Protein AF-A0A7C7E115-F1 (afdb_monomer_lite)

Radius of gyration: 15.62 Å; chains: 1; bounding box: 40×26×39 Å

Secondary structure (DSSP, 8-state):
--S-EEEEEEEEEEEESS-EEEEEEEEEEEEEEEEESSSSS--EEEEEEEEE-BSPEEEEEPTT-EEEEEE-S--EEE-TT-EEEEEEEEEEEEES-------EEEEEEEEE-

Structure (mmCIF, N/CA/C/O backbone):
data_AF-A0A7C7E115-F1
#
_entry.id   AF-A0A7C7E115-F1
#
loop_
_atom_site.group_PDB
_atom_site.id
_atom_site.type_symbol
_atom_site.label_atom_id
_atom_site.label_alt_id
_atom_site.label_comp_id
_atom_site.label_asym_id
_atom_site.label_entity_id
_atom_site.label_seq_id
_atom_site.pdbx_PDB_ins_code
_atom_site.Cartn_x
_atom_site.Cartn_y
_atom_site.Cartn_z
_atom_site.occupancy
_atom_site.B_iso_or_equiv
_atom_site.auth_seq_id
_atom_site.auth_comp_id
_atom_site.auth_asym_id
_atom_site.auth_atom_id
_atom_site.pdbx_PDB_model_num
ATOM 1 N N . MET A 1 1 ? 13.507 3.714 -11.446 1.00 92.25 1 MET A N 1
ATOM 2 C CA . MET A 1 1 ? 14.332 2.498 -11.364 1.00 92.25 1 MET A CA 1
ATOM 3 C C . MET A 1 1 ? 15.638 2.780 -12.081 1.00 92.25 1 MET A C 1
ATOM 5 O O . MET A 1 1 ? 15.582 3.142 -13.249 1.00 92.25 1 MET A O 1
ATOM 9 N N . PRO A 1 2 ? 16.790 2.720 -11.403 1.00 93.50 2 PRO A N 1
ATOM 10 C CA . PRO A 1 2 ? 18.080 3.050 -12.016 1.00 93.50 2 PRO A CA 1
ATOM 11 C C . PRO A 1 2 ? 18.621 1.947 -12.941 1.00 93.50 2 PRO A C 1
ATOM 13 O O . PRO A 1 2 ? 19.512 2.207 -13.740 1.00 93.50 2 PRO A O 1
ATOM 16 N N . ARG A 1 3 ? 18.088 0.728 -12.831 1.00 96.50 3 ARG A N 1
ATOM 17 C CA . ARG A 1 3 ? 18.457 -0.457 -13.609 1.00 96.50 3 ARG A CA 1
ATOM 18 C C . ARG A 1 3 ? 17.237 -1.353 -13.800 1.00 96.50 3 ARG A C 1
ATOM 20 O O . ARG A 1 3 ? 16.233 -1.156 -13.111 1.00 96.50 3 ARG A O 1
ATOM 27 N N . ASP A 1 4 ? 17.372 -2.342 -14.671 1.00 97.94 4 ASP A N 1
ATOM 28 C CA . ASP A 1 4 ? 16.450 -3.472 -14.721 1.00 97.94 4 ASP A CA 1
ATOM 29 C C . ASP A 1 4 ? 16.517 -4.262 -13.405 1.00 97.94 4 ASP A C 1
ATOM 31 O O . ASP A 1 4 ? 17.564 -4.319 -12.748 1.00 97.94 4 ASP A O 1
ATOM 35 N N . GLY A 1 5 ? 15.400 -4.863 -13.015 1.00 98.00 5 GLY A N 1
ATOM 36 C CA . GLY A 1 5 ? 15.311 -5.715 -11.837 1.00 98.00 5 GLY A CA 1
ATOM 37 C C . GLY A 1 5 ? 13.986 -6.458 -11.759 1.00 98.00 5 GLY A C 1
ATOM 38 O O . GLY A 1 5 ? 13.103 -6.282 -12.600 1.00 98.00 5 GLY A O 1
ATOM 39 N N . VAL A 1 6 ? 13.845 -7.290 -10.734 1.00 98.44 6 VAL A N 1
ATOM 40 C CA . VAL A 1 6 ? 12.620 -8.047 -10.461 1.00 98.44 6 VAL A CA 1
ATOM 41 C C . VAL A 1 6 ? 12.133 -7.726 -9.057 1.00 98.44 6 VAL A C 1
ATOM 43 O O . VAL A 1 6 ? 12.862 -7.917 -8.083 1.00 98.44 6 VAL A O 1
ATOM 46 N N . ILE A 1 7 ? 10.893 -7.244 -8.946 1.00 98.56 7 ILE A N 1
ATOM 47 C CA . ILE A 1 7 ? 10.232 -7.093 -7.649 1.00 98.56 7 ILE A CA 1
ATOM 48 C C . ILE A 1 7 ? 9.876 -8.485 -7.140 1.00 98.56 7 ILE A C 1
ATOM 50 O O . ILE A 1 7 ? 9.181 -9.242 -7.825 1.00 98.56 7 ILE A O 1
ATOM 54 N N . THR A 1 8 ? 10.346 -8.787 -5.936 1.00 98.56 8 THR A N 1
ATOM 55 C CA . THR A 1 8 ? 10.204 -10.100 -5.293 1.00 98.56 8 THR A CA 1
ATOM 56 C C . THR A 1 8 ? 9.331 -10.047 -4.051 1.00 98.56 8 THR A C 1
ATOM 58 O O . THR A 1 8 ? 8.540 -10.961 -3.829 1.00 98.56 8 THR A O 1
ATOM 61 N N . ASP A 1 9 ? 9.393 -8.946 -3.300 1.00 98.31 9 ASP A N 1
ATOM 62 C CA . ASP A 1 9 ? 8.642 -8.783 -2.060 1.00 98.31 9 ASP A CA 1
ATOM 63 C C . ASP A 1 9 ? 8.235 -7.320 -1.849 1.00 98.31 9 ASP A C 1
ATOM 65 O O . ASP A 1 9 ? 8.939 -6.388 -2.257 1.00 98.31 9 ASP A O 1
ATOM 69 N N . ILE A 1 10 ? 7.099 -7.111 -1.189 1.00 98.75 10 ILE A N 1
ATOM 70 C CA . ILE A 1 10 ? 6.622 -5.795 -0.763 1.00 98.75 10 ILE A CA 1
ATOM 71 C C . ILE A 1 10 ? 6.184 -5.898 0.691 1.00 98.75 10 ILE A C 1
ATOM 73 O O . ILE A 1 10 ? 5.364 -6.744 1.030 1.00 98.75 10 ILE A O 1
ATOM 77 N N . ALA A 1 11 ? 6.681 -4.998 1.531 1.00 98.75 11 ALA A N 1
ATOM 78 C CA . ALA A 1 11 ? 6.220 -4.821 2.902 1.00 98.75 11 ALA A CA 1
ATOM 79 C C . ALA A 1 11 ? 5.558 -3.451 3.038 1.00 98.75 11 ALA A C 1
ATOM 81 O O . ALA A 1 11 ? 6.028 -2.470 2.456 1.00 98.75 11 ALA A O 1
ATOM 82 N N . ALA A 1 12 ? 4.484 -3.361 3.815 1.00 98.75 12 ALA A N 1
ATOM 83 C CA . ALA A 1 12 ? 3.797 -2.103 4.067 1.00 98.75 12 ALA A CA 1
ATOM 84 C C . ALA A 1 12 ? 3.341 -1.991 5.520 1.00 98.75 12 ALA A C 1
ATOM 86 O O . ALA A 1 12 ? 2.992 -2.977 6.172 1.00 98.75 12 ALA A O 1
ATOM 87 N N . PHE A 1 13 ? 3.332 -0.759 6.016 1.00 98.75 13 PHE A N 1
ATOM 88 C CA . PHE A 1 13 ? 3.009 -0.431 7.393 1.00 98.75 13 PHE A CA 1
ATOM 89 C C . PHE A 1 13 ? 2.204 0.865 7.448 1.00 98.75 13 PHE A C 1
ATOM 91 O O . PHE A 1 13 ? 2.497 1.825 6.733 1.00 98.75 13 PHE A O 1
ATOM 98 N N . PHE A 1 14 ? 1.205 0.899 8.322 1.00 98.75 14 PHE A N 1
ATOM 99 C CA . PHE A 1 14 ? 0.382 2.067 8.587 1.00 98.75 14 PHE A CA 1
ATOM 100 C C . PHE A 1 14 ? 0.186 2.249 10.093 1.00 98.75 14 PHE A C 1
ATOM 102 O O . PHE A 1 14 ? -0.177 1.304 10.790 1.00 98.75 14 PHE A O 1
ATOM 109 N N . SER A 1 15 ? 0.391 3.470 10.586 1.00 98.56 15 SER A N 1
ATOM 110 C CA . SER A 1 15 ? 0.130 3.858 11.976 1.00 98.56 15 SER A CA 1
ATOM 111 C C . SER A 1 15 ? -0.904 4.974 12.031 1.00 98.56 15 SER A C 1
ATOM 113 O O . SER A 1 15 ? -0.729 6.021 11.407 1.00 98.56 15 SER A O 1
ATOM 115 N N . VAL A 1 16 ? -1.976 4.763 12.789 1.00 98.50 16 VAL A N 1
ATOM 116 C CA . VAL A 1 16 ? -3.065 5.727 12.965 1.00 98.50 16 VAL A CA 1
ATOM 117 C C . VAL A 1 16 ? -2.554 6.971 13.694 1.00 98.50 16 VAL A C 1
ATOM 119 O O . VAL A 1 16 ? -2.045 6.893 14.810 1.00 98.50 16 VAL A O 1
ATOM 122 N N . GLY A 1 17 ? -2.713 8.136 13.070 1.00 98.19 17 GLY A N 1
ATOM 123 C CA . GLY A 1 17 ? -2.260 9.432 13.584 1.00 98.19 17 GLY A CA 1
ATOM 124 C C . GLY A 1 17 ? -3.349 10.232 14.300 1.00 98.19 17 GLY A C 1
ATOM 125 O O . GLY A 1 17 ? -3.035 11.112 15.096 1.00 98.19 17 GLY A O 1
ATOM 126 N N . ALA A 1 18 ? -4.622 9.918 14.054 1.00 98.00 18 ALA A N 1
ATOM 127 C CA . ALA A 1 18 ? -5.764 10.520 14.738 1.00 98.00 18 ALA A CA 1
ATOM 128 C C . ALA A 1 18 ? -6.779 9.438 15.117 1.00 98.00 18 ALA A C 1
ATOM 130 O O . ALA A 1 18 ? -7.068 8.554 14.313 1.00 98.00 18 ALA A O 1
ATOM 131 N N . ALA A 1 19 ? -7.319 9.512 16.335 1.00 97.62 19 ALA A N 1
ATOM 132 C CA . ALA A 1 19 ? -8.325 8.558 16.788 1.00 97.62 19 ALA A CA 1
ATOM 133 C C . ALA A 1 19 ? -9.602 8.655 15.936 1.00 97.62 19 ALA A C 1
ATOM 135 O O . ALA A 1 19 ? -10.013 9.748 15.544 1.00 97.62 19 ALA A O 1
ATOM 136 N N . VAL A 1 20 ? -10.242 7.514 15.675 1.00 97.50 20 VAL A N 1
ATOM 137 C CA . VAL A 1 20 ? -11.445 7.421 14.837 1.00 97.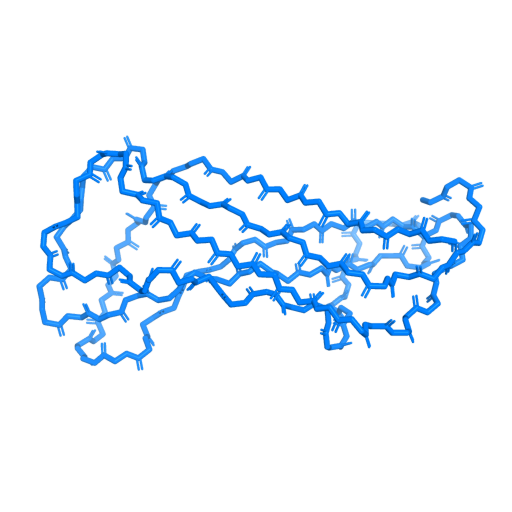50 20 VAL A CA 1
ATOM 138 C C . VAL A 1 20 ? -12.392 6.339 15.359 1.00 97.50 20 VAL A C 1
ATOM 140 O O . VAL A 1 20 ? -11.961 5.295 15.847 1.00 97.50 20 VAL A O 1
ATOM 143 N N . SER A 1 21 ? -13.698 6.593 15.265 1.00 97.50 21 SER A N 1
ATOM 144 C CA . SER A 1 21 ? -14.734 5.603 15.568 1.00 97.50 21 SER A CA 1
ATOM 145 C C . SER A 1 21 ? -15.196 4.923 14.284 1.00 97.50 21 SER A C 1
ATOM 147 O O . SER A 1 21 ? -15.716 5.572 13.381 1.00 97.50 21 SER A O 1
ATOM 149 N N . LEU A 1 22 ? -15.013 3.609 14.231 1.00 97.69 22 LEU A N 1
ATOM 150 C CA . LEU A 1 22 ? -15.430 2.688 13.175 1.00 97.69 22 LEU A CA 1
ATOM 151 C C . LEU A 1 22 ? -16.392 1.634 13.747 1.00 97.69 22 LEU A C 1
ATOM 153 O O . LEU A 1 22 ? -16.372 0.467 13.360 1.00 97.69 22 LEU A O 1
ATOM 157 N N . ILE A 1 23 ? -17.195 1.999 14.749 1.00 97.44 23 ILE A N 1
ATOM 158 C CA . ILE A 1 23 ? -18.141 1.072 15.382 1.00 97.44 23 ILE A CA 1
ATOM 159 C C . ILE A 1 23 ? -19.113 0.538 14.324 1.00 97.44 23 ILE A C 1
ATOM 161 O O . ILE A 1 23 ? -19.731 1.302 13.587 1.00 97.44 23 ILE A O 1
ATOM 165 N N . GLY A 1 24 ? -19.235 -0.788 14.248 1.00 96.81 24 GLY A N 1
ATOM 166 C CA . GLY A 1 24 ? -20.088 -1.455 13.263 1.00 96.81 24 GLY A CA 1
ATOM 167 C C . GLY A 1 24 ? -19.496 -1.537 11.852 1.00 96.81 24 GLY A C 1
ATOM 168 O O . GLY A 1 24 ? -20.190 -2.008 10.957 1.00 96.81 24 GLY A O 1
ATOM 169 N N . SER A 1 25 ? -18.245 -1.110 11.647 1.00 98.19 25 SER A N 1
ATOM 170 C CA . SER A 1 25 ? -17.544 -1.164 10.356 1.00 98.19 25 SER A CA 1
ATOM 171 C C . SER A 1 25 ? -16.142 -1.748 10.524 1.00 98.19 25 SER A C 1
ATOM 173 O O . SER A 1 25 ? -15.485 -1.544 11.546 1.00 98.19 25 SER A O 1
ATOM 175 N N . THR A 1 26 ? -15.648 -2.457 9.518 1.00 98.25 26 THR A N 1
ATOM 176 C CA . THR A 1 26 ? -14.246 -2.870 9.430 1.00 98.25 26 THR A CA 1
ATOM 177 C C . THR A 1 26 ? -13.641 -2.249 8.186 1.00 98.25 26 THR A C 1
ATOM 179 O O . THR A 1 26 ? -14.113 -2.485 7.076 1.00 98.25 26 THR A O 1
ATOM 182 N N . VAL A 1 27 ? -12.600 -1.446 8.386 1.00 98.44 27 VAL A N 1
ATOM 183 C CA . VAL A 1 27 ? -11.840 -0.800 7.320 1.00 98.44 27 VAL A CA 1
ATOM 184 C C . VAL A 1 27 ? -10.509 -1.516 7.166 1.00 98.44 27 VAL A C 1
ATOM 186 O O . VAL A 1 27 ? -9.726 -1.609 8.113 1.00 98.44 27 VAL A O 1
ATOM 189 N N . THR A 1 28 ? -10.228 -1.992 5.961 1.00 98.50 28 THR A N 1
ATOM 190 C CA . THR A 1 28 ? -8.927 -2.560 5.609 1.00 98.50 28 THR A CA 1
ATOM 191 C C . THR A 1 28 ? -8.110 -1.519 4.859 1.00 98.50 28 THR A C 1
ATOM 193 O O . THR A 1 28 ? -8.622 -0.845 3.963 1.00 98.50 28 THR A O 1
ATOM 196 N N . ILE A 1 29 ? -6.835 -1.395 5.230 1.00 98.56 29 ILE A N 1
ATOM 197 C CA . ILE A 1 29 ? -5.858 -0.596 4.492 1.00 98.56 29 ILE A CA 1
ATOM 198 C C . ILE A 1 29 ? -5.121 -1.513 3.513 1.00 98.56 29 ILE A C 1
ATOM 200 O O . ILE A 1 29 ? -4.674 -2.597 3.887 1.00 98.56 29 ILE A O 1
ATOM 204 N N . SER A 1 30 ? -4.958 -1.066 2.273 1.00 98.50 30 SER A N 1
ATOM 205 C CA . SER A 1 30 ? -4.180 -1.765 1.247 1.00 98.50 30 SER A CA 1
ATOM 206 C C . SER A 1 30 ? -3.121 -0.840 0.665 1.00 98.50 30 SER A C 1
ATOM 208 O O . SER A 1 30 ? -3.402 0.330 0.400 1.00 98.50 30 SER A O 1
ATOM 210 N N . ALA A 1 31 ? -1.924 -1.373 0.434 1.00 98.75 31 ALA A N 1
ATOM 211 C CA . ALA A 1 31 ? -0.826 -0.692 -0.240 1.00 98.75 31 ALA A CA 1
ATOM 212 C C . ALA A 1 31 ? -0.589 -1.351 -1.604 1.00 98.75 31 ALA A C 1
ATOM 214 O O . ALA A 1 31 ? -0.167 -2.502 -1.676 1.00 98.75 31 ALA A O 1
ATOM 215 N N . GLN A 1 32 ? -0.892 -0.641 -2.687 1.00 98.75 32 GLN A N 1
ATOM 216 C CA . GLN A 1 32 ? -0.732 -1.121 -4.058 1.00 98.75 32 GLN A CA 1
ATOM 217 C C . GLN A 1 32 ? 0.418 -0.371 -4.721 1.00 98.75 32 GLN A C 1
ATOM 219 O O . GLN A 1 32 ? 0.466 0.861 -4.705 1.00 98.75 32 GLN A O 1
ATOM 224 N N . LEU A 1 33 ? 1.321 -1.113 -5.353 1.00 98.56 33 LEU A N 1
ATOM 225 C CA . LEU A 1 33 ? 2.385 -0.532 -6.154 1.00 98.56 33 LEU A CA 1
ATOM 226 C C . LEU A 1 33 ? 1.864 -0.201 -7.555 1.00 98.56 33 LEU A C 1
ATOM 228 O O . LEU A 1 33 ? 1.232 -1.028 -8.213 1.00 98.56 33 LEU A O 1
ATOM 232 N N . TYR A 1 34 ? 2.140 1.011 -8.010 1.00 98.62 34 TYR A N 1
ATOM 233 C CA . TYR A 1 34 ? 1.843 1.493 -9.351 1.00 98.62 34 TYR A CA 1
ATOM 234 C C . TYR A 1 34 ? 3.142 1.795 -10.093 1.00 98.62 34 TYR A C 1
ATOM 236 O O . TYR A 1 34 ? 4.169 2.082 -9.473 1.00 98.62 34 TYR A O 1
ATOM 244 N N . GLN A 1 35 ? 3.083 1.791 -11.423 1.00 98.06 35 GLN A N 1
ATOM 245 C CA . GLN A 1 35 ? 4.210 2.123 -12.284 1.00 98.06 35 GLN A CA 1
ATOM 246 C C . GLN A 1 35 ? 3.857 3.099 -13.406 1.00 98.06 35 GLN A C 1
ATOM 248 O O . GLN A 1 35 ? 2.748 3.081 -13.934 1.00 98.06 35 GLN A O 1
ATOM 253 N N . SER A 1 36 ? 4.850 3.890 -13.802 1.00 98.19 36 SER A N 1
ATOM 254 C CA . SER A 1 36 ? 4.904 4.610 -15.076 1.00 98.19 36 SER A CA 1
ATOM 255 C C . SER A 1 36 ? 6.114 4.079 -15.852 1.00 98.19 36 SER A C 1
ATOM 257 O O . SER A 1 36 ? 7.264 4.289 -15.448 1.00 98.19 36 SER A O 1
ATOM 259 N N . THR A 1 37 ? 5.853 3.309 -16.914 1.00 94.38 37 THR A N 1
ATOM 260 C CA . THR A 1 37 ? 6.881 2.682 -17.772 1.00 94.38 37 THR A CA 1
ATOM 261 C C . THR A 1 37 ? 7.350 3.611 -18.888 1.00 94.38 37 THR A C 1
ATOM 263 O O . THR A 1 37 ? 8.473 3.485 -19.363 1.00 94.38 37 THR A O 1
ATOM 266 N N . THR A 1 38 ? 6.503 4.555 -19.296 1.00 92.31 38 THR A N 1
ATOM 267 C CA . THR A 1 38 ? 6.843 5.714 -20.127 1.00 92.31 38 THR A CA 1
ATOM 268 C C . THR A 1 38 ? 6.984 6.906 -19.190 1.00 92.31 38 THR A C 1
ATOM 270 O O . THR A 1 38 ? 5.954 7.466 -18.841 1.00 92.31 38 THR A O 1
ATOM 273 N N . PRO A 1 39 ? 8.196 7.272 -18.726 1.00 81.81 39 PRO A N 1
ATOM 274 C CA . PRO A 1 39 ? 8.367 8.148 -17.567 1.00 81.81 39 PRO A CA 1
ATOM 275 C C . PRO A 1 39 ? 7.580 9.464 -17.668 1.00 81.81 39 PRO A C 1
ATOM 277 O O . PRO A 1 39 ? 8.022 10.440 -18.268 1.00 81.81 39 PRO A O 1
ATOM 280 N N . ASP A 1 40 ? 6.412 9.474 -17.036 1.00 92.06 40 ASP A N 1
ATOM 281 C CA . ASP A 1 40 ? 5.433 10.555 -16.999 1.00 92.06 40 ASP A CA 1
ATOM 282 C C . ASP A 1 40 ? 4.690 10.509 -15.652 1.00 92.06 40 ASP A C 1
ATOM 284 O O . ASP A 1 40 ? 5.058 9.743 -14.757 1.00 92.06 40 ASP A O 1
ATOM 288 N N . ASN A 1 41 ? 3.679 11.357 -15.457 1.00 94.38 41 ASN A N 1
ATOM 289 C CA . ASN A 1 41 ? 2.890 11.378 -14.219 1.00 94.38 41 ASN A CA 1
ATOM 290 C C . ASN A 1 41 ? 1.628 10.502 -14.274 1.00 94.38 41 ASN A C 1
ATOM 292 O O . ASN A 1 41 ? 0.759 10.642 -13.415 1.00 94.38 41 ASN A O 1
ATOM 296 N N . THR A 1 42 ? 1.532 9.594 -15.243 1.00 96.31 42 THR A N 1
ATOM 297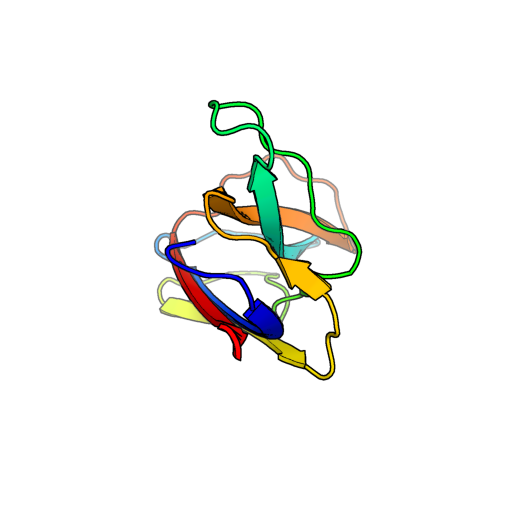 C CA . THR A 1 42 ? 0.438 8.631 -15.349 1.00 96.31 42 THR A CA 1
ATOM 298 C C . THR A 1 42 ? 0.911 7.285 -14.821 1.00 96.31 42 THR A C 1
ATOM 300 O O . THR A 1 42 ? 1.825 6.664 -15.354 1.00 96.31 42 THR A O 1
ATOM 303 N N . PHE A 1 43 ? 0.278 6.819 -13.751 1.00 98.25 43 PHE A N 1
ATOM 304 C CA . PHE A 1 43 ? 0.651 5.585 -13.072 1.00 98.25 43 PHE A CA 1
ATOM 305 C C . PHE A 1 43 ? -0.469 4.554 -13.206 1.00 98.25 43 PHE A C 1
ATOM 307 O O . PHE A 1 43 ? -1.624 4.850 -12.907 1.00 98.25 43 PHE A O 1
ATOM 314 N N . ALA A 1 44 ? -0.125 3.335 -13.616 1.00 98.00 44 ALA A N 1
ATOM 315 C CA . ALA A 1 44 ? -1.038 2.195 -13.662 1.00 98.00 44 ALA A CA 1
ATOM 316 C C . ALA A 1 44 ? -0.693 1.190 -12.550 1.00 98.00 44 ALA A C 1
ATOM 318 O O . ALA A 1 44 ? 0.490 1.026 -12.236 1.00 98.00 44 ALA A O 1
ATOM 319 N N . PRO A 1 45 ? -1.684 0.516 -11.939 1.00 98.25 45 PRO A N 1
ATOM 320 C CA . PRO A 1 45 ? -1.414 -0.472 -10.903 1.00 98.25 45 PRO A CA 1
ATOM 321 C C . PRO A 1 45 ? -0.633 -1.643 -11.495 1.00 98.25 45 PRO A C 1
ATOM 323 O O . PRO A 1 45 ? -0.911 -2.084 -12.611 1.00 98.25 45 PRO A O 1
ATOM 326 N N . ILE A 1 46 ? 0.330 -2.164 -10.740 1.00 98.25 46 ILE A N 1
ATOM 327 C CA . ILE A 1 46 ? 1.038 -3.388 -11.105 1.00 98.25 46 ILE A CA 1
ATOM 328 C C . ILE A 1 46 ? 0.207 -4.583 -10.608 1.00 98.25 46 ILE A C 1
ATOM 330 O O . ILE A 1 46 ? 0.051 -4.747 -9.392 1.00 98.25 46 ILE A O 1
ATOM 334 N N . PRO A 1 47 ? -0.328 -5.438 -11.498 1.00 96.75 47 PRO A N 1
ATOM 335 C CA . PRO A 1 47 ? -1.133 -6.582 -11.083 1.00 96.75 47 PRO A CA 1
ATOM 336 C C . PRO A 1 47 ? -0.371 -7.499 -10.119 1.00 96.75 47 PRO A C 1
ATOM 338 O O . PRO A 1 47 ? 0.778 -7.854 -10.366 1.00 96.75 47 PRO A O 1
ATOM 341 N N . GLY A 1 48 ? -1.012 -7.867 -9.008 1.00 95.81 48 GLY A N 1
ATOM 342 C CA . GLY A 1 48 ? -0.431 -8.733 -7.974 1.00 95.81 48 GLY A CA 1
ATOM 343 C C . GLY A 1 48 ? 0.518 -8.039 -6.986 1.00 95.81 48 GLY A C 1
ATOM 344 O O . GLY A 1 48 ? 0.811 -8.614 -5.945 1.00 95.81 48 GLY A O 1
ATOM 345 N N . ALA A 1 49 ? 0.951 -6.801 -7.246 1.00 98.25 49 ALA A N 1
ATOM 346 C CA . ALA A 1 49 ? 1.853 -6.046 -6.369 1.00 98.25 49 ALA A CA 1
ATOM 347 C C . ALA A 1 49 ? 1.098 -5.269 -5.272 1.00 98.25 49 ALA A C 1
ATOM 349 O O . ALA A 1 49 ? 1.214 -4.044 -5.164 1.00 98.25 49 ALA A O 1
ATOM 350 N N . VAL A 1 50 ? 0.286 -5.976 -4.487 1.00 98.56 50 VAL A N 1
ATOM 351 C CA . VAL A 1 50 ? -0.568 -5.394 -3.444 1.00 98.56 50 VAL A CA 1
ATOM 352 C C . VAL A 1 50 ? -0.327 -6.061 -2.104 1.00 98.56 50 VAL A C 1
ATOM 354 O O . VAL A 1 50 ? -0.332 -7.280 -2.014 1.00 98.56 50 VAL A O 1
ATOM 357 N N . VAL A 1 51 ? -0.196 -5.250 -1.058 1.00 98.81 51 VAL A N 1
ATOM 358 C CA . VAL A 1 51 ? -0.161 -5.695 0.332 1.00 98.81 51 VAL A CA 1
ATOM 359 C C . VAL A 1 51 ? -1.489 -5.348 0.990 1.00 98.81 51 VAL A C 1
ATOM 361 O O . VAL A 1 51 ? -1.896 -4.185 1.016 1.00 98.81 51 VAL A O 1
ATOM 364 N N . THR A 1 52 ? -2.158 -6.350 1.553 1.00 98.56 52 THR A N 1
ATOM 365 C CA . THR A 1 52 ? -3.327 -6.142 2.419 1.00 98.56 52 THR A CA 1
ATOM 366 C C . THR A 1 52 ? -2.853 -6.086 3.862 1.00 98.56 52 THR A C 1
ATOM 368 O O . THR A 1 52 ? -2.274 -7.054 4.352 1.00 98.56 52 THR A O 1
ATOM 371 N N . LEU A 1 53 ? -3.057 -4.952 4.533 1.00 98.81 53 LEU A N 1
ATOM 372 C CA . LEU A 1 53 ? -2.574 -4.757 5.895 1.00 98.81 53 LEU A CA 1
ATOM 373 C C . LEU A 1 53 ? -3.557 -5.371 6.896 1.00 98.81 53 LEU A C 1
ATOM 375 O O . LEU A 1 53 ? -4.777 -5.283 6.739 1.00 98.81 53 LEU A O 1
ATOM 379 N N . ALA A 1 54 ? -3.004 -5.955 7.953 1.00 98.50 54 ALA A N 1
ATOM 380 C CA . ALA A 1 54 ? -3.733 -6.524 9.070 1.00 98.50 54 ALA A CA 1
ATOM 381 C C . ALA A 1 54 ? -3.127 -6.051 10.409 1.00 98.50 54 ALA A C 1
ATOM 383 O O . ALA A 1 54 ? -1.934 -5.746 10.471 1.00 98.50 54 ALA A O 1
ATOM 384 N N . PRO A 1 55 ? -3.915 -5.998 11.495 1.00 98.38 55 PRO A N 1
ATOM 385 C CA . PRO A 1 55 ? -5.360 -6.234 11.537 1.00 98.38 55 PRO A CA 1
ATOM 386 C C . PRO A 1 55 ? -6.160 -5.129 10.823 1.00 98.38 55 PRO A C 1
ATOM 388 O O . PRO A 1 55 ? -5.691 -4.004 10.666 1.00 98.38 55 PRO A O 1
ATOM 391 N N . GLY A 1 56 ? -7.382 -5.456 10.388 1.00 97.69 56 GLY A N 1
ATOM 392 C CA . GLY A 1 56 ? -8.338 -4.443 9.931 1.00 97.69 56 GLY A CA 1
ATOM 393 C C . GLY A 1 56 ? -8.732 -3.505 11.077 1.00 97.69 56 GLY A C 1
ATOM 394 O O . GLY A 1 56 ? -8.794 -3.917 12.237 1.00 97.69 56 GLY A O 1
ATOM 395 N N . LEU A 1 57 ? -9.008 -2.242 10.760 1.00 98.44 57 LEU A N 1
ATOM 396 C CA . LEU A 1 57 ? -9.391 -1.219 11.729 1.00 98.44 57 LEU A CA 1
ATOM 397 C C . LEU A 1 57 ? -10.899 -1.294 11.998 1.00 98.44 57 LEU A C 1
ATOM 399 O O . LEU A 1 57 ? -11.704 -1.252 11.070 1.00 98.44 57 LEU A O 1
ATOM 403 N N . THR A 1 58 ? -11.303 -1.395 13.262 1.00 98.38 58 THR A N 1
ATOM 404 C CA . THR A 1 58 ? -12.720 -1.486 13.646 1.00 98.38 58 THR A CA 1
ATOM 405 C C . THR A 1 58 ? -12.945 -0.980 15.069 1.00 98.38 58 THR A C 1
ATOM 407 O O . THR A 1 58 ? -12.006 -0.904 15.862 1.00 98.38 58 THR A O 1
ATOM 410 N N . GLY A 1 59 ? -14.190 -0.640 15.409 1.00 97.50 59 GLY A N 1
ATOM 411 C CA . GLY A 1 59 ? -14.540 -0.175 16.750 1.00 97.50 59 GLY A CA 1
ATOM 412 C C . GLY A 1 59 ? -13.936 1.194 17.059 1.00 97.50 59 GLY A C 1
ATOM 413 O O . GLY A 1 59 ? -13.898 2.068 16.199 1.00 97.50 59 GLY A O 1
ATOM 414 N N . LEU A 1 60 ? -13.481 1.403 18.294 1.00 97.88 60 LEU A N 1
ATOM 415 C CA . LEU A 1 60 ? -12.749 2.615 18.664 1.00 97.88 60 LEU A CA 1
ATOM 416 C C . LEU A 1 60 ? -11.263 2.420 18.363 1.00 97.88 60 LEU A C 1
ATOM 418 O O . LEU A 1 60 ? -10.597 1.617 19.013 1.00 97.88 60 LEU A O 1
ATOM 422 N N . VAL A 1 61 ? -10.750 3.166 17.389 1.00 98.25 61 VAL A N 1
ATOM 423 C CA . VAL A 1 61 ? -9.357 3.081 16.954 1.00 98.25 61 VAL A CA 1
ATOM 424 C C . VAL A 1 61 ? -8.577 4.242 17.554 1.00 98.25 61 VAL A C 1
ATOM 426 O O . VAL A 1 61 ? -8.856 5.409 17.273 1.00 98.25 61 VAL A O 1
ATOM 429 N N . SER A 1 62 ? -7.591 3.920 18.384 1.00 98.19 62 SER A N 1
ATOM 430 C CA . SER A 1 62 ? -6.743 4.902 19.063 1.00 98.19 62 SER A CA 1
ATOM 431 C C . SER A 1 62 ? -5.544 5.314 18.208 1.00 98.19 62 SER A C 1
ATOM 433 O O . SER A 1 62 ? -5.099 4.568 17.330 1.00 98.19 62 SER A O 1
ATOM 435 N N . ILE A 1 63 ? -4.974 6.483 18.509 1.00 98.12 63 ILE A N 1
ATOM 436 C CA . ILE A 1 63 ? -3.683 6.919 17.955 1.00 98.12 63 ILE A CA 1
ATOM 437 C C . ILE A 1 63 ? -2.617 5.860 18.263 1.00 98.12 63 ILE A C 1
ATOM 439 O O . ILE A 1 63 ? -2.585 5.305 19.361 1.00 98.12 63 ILE A O 1
ATOM 443 N N . GLY A 1 64 ? -1.754 5.581 17.290 1.00 97.56 64 GLY A N 1
ATOM 444 C CA . GLY A 1 64 ? -0.709 4.568 17.389 1.00 97.56 64 GLY A CA 1
ATOM 445 C C . GLY A 1 64 ? -1.189 3.141 17.123 1.00 97.56 64 GLY A C 1
ATOM 446 O O . GLY A 1 64 ? -0.373 2.228 17.181 1.00 97.56 64 GLY A O 1
ATOM 447 N N . THR A 1 65 ? -2.475 2.926 16.808 1.00 98.56 65 THR A N 1
ATOM 448 C CA . THR A 1 65 ? -2.929 1.630 16.278 1.00 98.56 65 THR A CA 1
ATOM 449 C C . THR A 1 65 ? -2.223 1.359 14.954 1.00 98.56 65 THR A C 1
ATOM 451 O O . THR A 1 65 ? -2.156 2.236 14.093 1.00 98.56 65 THR A O 1
ATOM 454 N N . VAL A 1 66 ? -1.709 0.144 14.792 1.00 98.50 66 VAL A N 1
ATOM 455 C CA . VAL A 1 66 ? -0.896 -0.253 13.642 1.00 98.50 66 VAL A CA 1
ATOM 456 C C . VAL A 1 66 ? -1.605 -1.329 12.832 1.00 98.50 66 VAL A C 1
ATOM 458 O O . VAL A 1 66 ? -2.187 -2.250 13.402 1.00 98.50 66 VAL A O 1
ATOM 461 N N . ALA A 1 67 ? -1.480 -1.234 11.511 1.00 98.69 67 ALA A N 1
ATOM 462 C CA . ALA A 1 67 ? -1.727 -2.329 10.585 1.00 98.69 67 ALA A CA 1
ATOM 463 C C . ALA A 1 67 ? -0.494 -2.509 9.688 1.00 98.69 67 ALA A C 1
ATOM 465 O O . ALA A 1 67 ? 0.119 -1.529 9.260 1.00 98.69 67 ALA A O 1
ATOM 466 N N . SER A 1 68 ? -0.114 -3.748 9.400 1.00 98.81 68 SER A N 1
ATOM 467 C CA . SER A 1 68 ? 1.023 -4.055 8.532 1.00 98.81 68 SER A CA 1
ATOM 468 C C . SER A 1 68 ? 0.790 -5.331 7.735 1.00 98.81 68 SER A C 1
ATOM 470 O O . SER A 1 68 ? -0.144 -6.089 7.992 1.00 98.81 68 SER A O 1
ATOM 472 N N . GLY A 1 69 ? 1.619 -5.556 6.726 1.00 98.62 69 GLY A N 1
ATOM 473 C CA . GLY A 1 69 ? 1.570 -6.773 5.935 1.00 98.62 69 GLY A CA 1
ATOM 474 C C . GLY A 1 69 ? 2.767 -6.897 5.012 1.00 98.62 69 GLY A C 1
ATOM 475 O O . GLY A 1 69 ? 3.525 -5.943 4.816 1.00 98.62 69 GLY A O 1
ATOM 476 N N . GLU A 1 70 ? 2.892 -8.078 4.423 1.00 98.56 70 GLU A N 1
ATOM 477 C CA . GLU A 1 70 ? 3.901 -8.390 3.420 1.00 98.56 70 GLU A CA 1
ATOM 478 C C . GLU A 1 70 ? 3.277 -9.202 2.284 1.00 98.56 70 GLU A C 1
ATOM 480 O O . GLU A 1 70 ? 2.257 -9.877 2.447 1.00 98.56 70 GLU A O 1
ATOM 485 N N . THR A 1 71 ? 3.864 -9.108 1.101 1.00 98.62 71 THR A N 1
ATOM 486 C CA . THR A 1 71 ? 3.510 -9.901 -0.074 1.00 98.62 71 THR A CA 1
ATOM 487 C C . THR A 1 71 ? 4.797 -10.349 -0.725 1.00 98.62 71 THR A C 1
ATOM 489 O O . THR A 1 71 ? 5.547 -9.526 -1.243 1.00 98.62 71 THR A O 1
ATOM 492 N N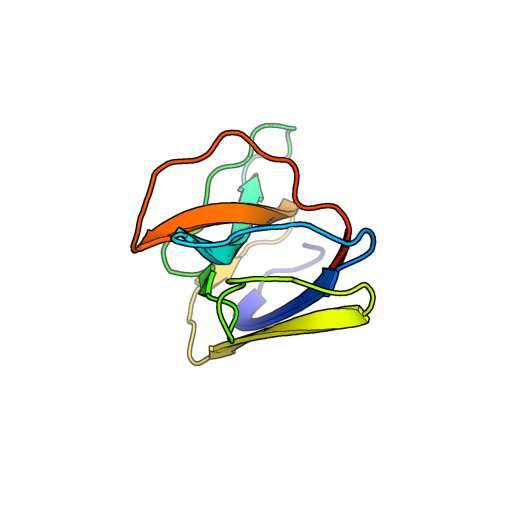 . ASN A 1 72 ? 5.029 -11.656 -0.669 1.00 98.12 72 ASN A N 1
ATOM 493 C CA . ASN A 1 72 ? 6.300 -12.281 -1.011 1.00 98.12 72 ASN A CA 1
ATOM 494 C C . ASN A 1 72 ? 6.133 -13.202 -2.220 1.00 98.12 72 ASN A C 1
ATOM 496 O O . ASN A 1 72 ? 5.012 -13.557 -2.596 1.00 98.12 72 ASN A O 1
ATOM 500 N N . GLY A 1 73 ? 7.249 -13.632 -2.807 1.00 97.38 73 GLY A N 1
ATOM 501 C CA . GLY A 1 73 ? 7.233 -14.568 -3.937 1.00 97.38 73 GLY A CA 1
ATOM 502 C C . GLY A 1 73 ? 6.700 -13.952 -5.233 1.00 97.38 73 GLY A C 1
ATOM 503 O O . GLY A 1 73 ? 6.181 -14.663 -6.096 1.00 97.38 73 GLY A O 1
ATOM 504 N N . LEU A 1 74 ? 6.815 -12.631 -5.369 1.00 98.12 74 LEU A N 1
ATOM 505 C CA . LEU A 1 74 ? 6.523 -11.921 -6.605 1.00 98.12 74 LEU A CA 1
ATOM 506 C C . LEU A 1 74 ? 7.608 -12.216 -7.649 1.00 98.12 74 LEU A C 1
ATOM 508 O O . LEU A 1 74 ? 8.757 -12.525 -7.335 1.00 98.12 74 LEU A O 1
ATOM 512 N N . ASN A 1 75 ? 7.230 -12.116 -8.918 1.00 98.12 75 ASN A N 1
ATOM 513 C CA . ASN A 1 75 ? 8.149 -12.223 -10.046 1.00 98.12 75 ASN A CA 1
ATOM 514 C C . ASN A 1 75 ? 7.758 -11.186 -11.099 1.00 98.12 75 ASN A C 1
ATOM 516 O O . ASN A 1 75 ? 7.222 -11.515 -12.158 1.00 98.12 75 ASN A O 1
ATOM 520 N N . ILE A 1 76 ? 7.930 -9.912 -10.746 1.00 98.38 76 ILE A N 1
ATOM 521 C CA . ILE A 1 76 ? 7.465 -8.787 -11.559 1.00 98.38 76 ILE A CA 1
ATOM 522 C C . ILE A 1 76 ? 8.687 -8.057 -12.123 1.00 98.38 76 ILE A C 1
ATOM 524 O O . ILE A 1 76 ? 9.367 -7.350 -11.372 1.00 98.38 76 ILE A O 1
ATOM 528 N N . PRO A 1 77 ? 8.987 -8.206 -13.424 1.00 97.81 77 PRO A N 1
ATOM 529 C CA . PRO A 1 77 ? 10.096 -7.496 -14.037 1.00 97.81 77 PRO A CA 1
ATOM 530 C C . PRO A 1 77 ? 9.788 -5.999 -14.128 1.00 97.81 77 PRO A C 1
ATOM 532 O O . PRO A 1 77 ? 8.695 -5.593 -14.525 1.00 97.81 77 PRO A O 1
ATOM 535 N N . VAL A 1 78 ? 10.781 -5.182 -13.800 1.00 97.19 78 VAL A N 1
ATOM 536 C CA . VAL A 1 78 ? 10.772 -3.730 -13.982 1.00 97.19 78 VAL A CA 1
ATOM 537 C C . VAL A 1 78 ? 12.030 -3.319 -14.731 1.00 97.19 78 VAL A C 1
ATOM 539 O O . VAL A 1 78 ? 13.127 -3.781 -14.428 1.00 97.19 78 VAL A O 1
ATOM 542 N N . THR A 1 79 ? 11.885 -2.446 -15.721 1.00 97.25 79 THR A N 1
ATOM 543 C CA . THR A 1 79 ? 13.017 -1.969 -16.522 1.00 97.25 79 THR A CA 1
ATOM 544 C C . THR A 1 79 ? 13.572 -0.653 -15.987 1.00 97.25 79 THR A C 1
ATOM 546 O O . THR A 1 79 ? 12.880 0.115 -15.300 1.00 97.25 79 THR A O 1
ATOM 549 N N . ALA A 1 80 ? 14.824 -0.359 -16.331 1.00 96.62 80 ALA A N 1
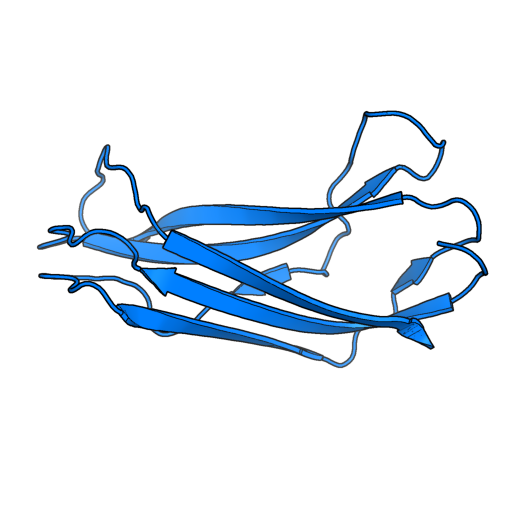ATOM 550 C CA . ALA A 1 80 ? 15.453 0.928 -16.091 1.00 96.62 80 ALA A CA 1
ATOM 551 C C . ALA A 1 80 ? 14.570 2.072 -16.621 1.00 96.62 80 ALA A C 1
ATOM 553 O O . ALA A 1 80 ? 13.961 1.986 -17.684 1.00 96.62 80 ALA A O 1
ATOM 554 N N . GLY A 1 81 ? 14.475 3.155 -15.853 1.00 95.38 81 GLY A N 1
ATOM 555 C CA . GLY A 1 81 ? 13.592 4.287 -16.144 1.00 95.38 81 GLY A CA 1
ATOM 556 C C . GLY A 1 81 ? 12.177 4.160 -15.570 1.00 95.38 81 GLY A C 1
ATOM 557 O O . GLY A 1 81 ? 11.571 5.194 -15.299 1.00 95.38 81 GLY A O 1
ATOM 558 N N . THR A 1 82 ? 11.684 2.953 -15.258 1.00 97.31 82 THR A N 1
ATOM 559 C CA . THR A 1 82 ? 10.349 2.772 -14.650 1.00 97.31 82 THR A CA 1
ATOM 560 C C . THR A 1 82 ? 10.232 3.562 -13.346 1.00 97.31 82 THR A C 1
ATOM 562 O O . THR A 1 82 ? 11.077 3.438 -12.452 1.00 97.31 82 THR A O 1
ATOM 565 N N . ARG A 1 83 ? 9.195 4.389 -13.199 1.00 97.69 83 ARG A N 1
ATOM 566 C CA . ARG A 1 83 ? 8.891 5.086 -11.939 1.00 97.69 83 ARG A CA 1
ATOM 567 C C . ARG A 1 83 ? 7.890 4.252 -11.155 1.00 97.69 83 ARG A C 1
ATOM 569 O O . ARG A 1 83 ? 6.894 3.833 -11.729 1.00 97.69 83 ARG A O 1
ATOM 576 N N . LEU A 1 84 ? 8.138 4.043 -9.866 1.00 97.75 84 LEU A N 1
ATOM 577 C CA . LEU A 1 84 ? 7.230 3.320 -8.976 1.00 97.75 84 LEU A CA 1
ATOM 578 C C . LEU A 1 84 ? 6.584 4.289 -7.986 1.00 97.75 84 LEU A C 1
ATOM 580 O O . LEU A 1 84 ? 7.239 5.223 -7.522 1.00 97.75 84 LEU A O 1
ATOM 584 N N . LEU A 1 85 ? 5.317 4.052 -7.663 1.00 98.00 85 LEU A N 1
ATOM 585 C CA . LEU A 1 85 ? 4.551 4.816 -6.684 1.00 98.00 85 LEU A CA 1
ATOM 586 C C . LEU A 1 85 ? 3.759 3.851 -5.803 1.00 98.00 85 LEU A C 1
ATOM 588 O O . LEU A 1 85 ? 2.971 3.062 -6.315 1.00 98.00 85 LEU A O 1
ATOM 592 N N . MET A 1 86 ? 3.952 3.920 -4.488 1.00 98.44 86 MET A N 1
ATOM 593 C CA . MET A 1 86 ? 3.129 3.170 -3.540 1.00 98.44 86 MET A CA 1
ATOM 594 C C . MET A 1 86 ? 1.890 3.989 -3.182 1.00 98.44 86 MET A C 1
ATOM 596 O O . MET A 1 86 ? 2.018 5.114 -2.697 1.00 98.44 86 MET A O 1
ATOM 600 N N . VAL A 1 87 ? 0.704 3.426 -3.399 1.00 98.44 87 VAL A N 1
ATOM 601 C CA . VAL A 1 87 ? -0.574 4.068 -3.080 1.00 98.44 87 VAL A CA 1
ATOM 602 C C . VAL A 1 87 ? -1.254 3.295 -1.963 1.00 98.44 87 VAL A C 1
ATOM 604 O O . VAL A 1 87 ? -1.547 2.109 -2.104 1.00 98.44 87 VAL A O 1
ATOM 607 N N . PHE A 1 88 ? -1.527 3.989 -0.862 1.00 98.56 88 PHE A N 1
ATOM 608 C CA . PHE A 1 88 ? -2.328 3.466 0.236 1.00 98.56 88 PHE A CA 1
ATOM 609 C C . PHE A 1 88 ? -3.792 3.844 0.026 1.00 98.56 88 PHE A C 1
ATOM 611 O O . PHE A 1 88 ? -4.106 4.984 -0.313 1.00 98.56 88 PHE A O 1
ATOM 618 N N . SER A 1 89 ? -4.685 2.886 0.239 1.00 97.94 89 SER A N 1
ATOM 619 C CA . SER A 1 89 ? -6.132 3.071 0.150 1.00 97.94 89 SER A CA 1
ATOM 620 C C . SER A 1 89 ? -6.818 2.414 1.340 1.00 97.94 89 SER A C 1
ATOM 622 O O . SER A 1 89 ? -6.284 1.475 1.929 1.00 97.94 89 SER A O 1
ATOM 624 N N . ALA A 1 90 ? -7.985 2.933 1.701 1.00 97.50 90 ALA A N 1
ATOM 625 C CA . ALA A 1 90 ? -8.816 2.421 2.777 1.00 97.50 90 ALA A CA 1
ATOM 626 C C . ALA A 1 90 ? -10.184 2.064 2.199 1.00 97.50 90 ALA A C 1
ATOM 628 O O . ALA A 1 90 ? -10.769 2.870 1.474 1.00 97.50 90 ALA A O 1
ATOM 629 N N . ALA A 1 91 ? -10.690 0.879 2.521 1.00 97.38 91 ALA A N 1
ATOM 630 C CA . ALA A 1 91 ? -12.012 0.444 2.094 1.00 97.38 91 ALA A CA 1
ATOM 631 C C . ALA A 1 91 ? -12.739 -0.259 3.236 1.00 97.38 91 ALA A C 1
ATOM 633 O O . ALA A 1 91 ? -12.125 -0.994 4.013 1.00 97.38 91 ALA A O 1
ATOM 634 N N . VAL A 1 92 ? -14.054 -0.054 3.316 1.00 98.06 92 VAL A N 1
ATOM 635 C CA . VAL A 1 92 ? -14.921 -0.870 4.167 1.00 98.06 92 VAL A CA 1
ATOM 636 C C . VAL A 1 92 ? -14.979 -2.268 3.563 1.00 98.06 92 VAL A C 1
ATOM 638 O O . VAL A 1 92 ? -15.407 -2.448 2.426 1.00 98.06 92 VAL A O 1
ATOM 641 N N . THR A 1 93 ? -14.524 -3.259 4.318 1.00 97.56 93 THR A N 1
ATOM 642 C CA . THR A 1 93 ? -14.503 -4.666 3.894 1.00 97.56 93 THR A CA 1
ATOM 643 C C . THR A 1 93 ? -15.542 -5.510 4.622 1.00 97.56 93 THR A C 1
ATOM 645 O O . THR A 1 93 ? -15.856 -6.611 4.174 1.00 97.56 93 THR A O 1
ATOM 648 N N . ALA A 1 94 ? -16.112 -4.995 5.715 1.00 97.31 94 ALA A N 1
ATOM 649 C CA . ALA A 1 94 ? -17.246 -5.593 6.405 1.00 97.31 94 ALA A CA 1
ATOM 650 C C . ALA A 1 94 ? -18.030 -4.546 7.208 1.00 97.31 94 ALA A C 1
ATOM 652 O O . ALA A 1 94 ? -17.476 -3.540 7.654 1.00 97.31 94 ALA A O 1
ATOM 653 N N . GLY A 1 95 ? -19.307 -4.835 7.463 1.00 96.69 95 GLY A N 1
ATOM 654 C CA . GLY A 1 95 ? -20.172 -3.995 8.289 1.00 96.69 95 GLY A CA 1
ATOM 655 C C . GLY A 1 95 ? -20.844 -2.862 7.515 1.00 96.69 95 GLY A C 1
ATOM 656 O O . GLY A 1 95 ? -21.171 -3.014 6.339 1.00 96.69 95 GLY A O 1
ATOM 657 N N . LEU A 1 96 ? -21.118 -1.764 8.216 1.00 96.75 96 LEU A N 1
ATOM 658 C CA . LEU A 1 96 ? -21.802 -0.596 7.668 1.00 96.75 96 LEU A CA 1
ATOM 659 C C . LEU A 1 96 ? -20.870 0.215 6.765 1.00 96.75 96 LEU A C 1
ATOM 661 O O . LEU A 1 96 ? -19.679 0.342 7.039 1.00 96.75 96 LEU A O 1
ATOM 665 N N . ASP A 1 97 ? -21.431 0.794 5.706 1.00 95.56 97 ASP A N 1
ATOM 666 C CA . ASP A 1 97 ? -20.704 1.772 4.902 1.00 95.56 97 ASP A CA 1
ATOM 667 C C . ASP A 1 97 ? -20.570 3.097 5.664 1.00 95.56 97 ASP A C 1
ATOM 669 O O . ASP A 1 97 ? -21.463 3.490 6.424 1.00 95.56 97 ASP A O 1
ATOM 673 N N . ILE A 1 98 ? -19.443 3.778 5.473 1.00 94.81 98 ILE A N 1
ATOM 674 C CA . ILE A 1 98 ? -19.086 4.988 6.210 1.00 94.81 98 ILE A CA 1
ATOM 675 C C . ILE A 1 98 ? -18.315 5.973 5.332 1.00 94.81 98 ILE A C 1
ATOM 677 O O . ILE A 1 98 ? -17.480 5.602 4.513 1.00 94.81 98 ILE A O 1
ATOM 681 N N . ALA A 1 99 ? -18.528 7.263 5.585 1.00 94.12 99 ALA A N 1
ATOM 682 C CA . ALA A 1 99 ? -17.743 8.348 5.008 1.00 94.12 99 ALA A CA 1
ATOM 683 C C . ALA A 1 99 ? -16.877 8.980 6.106 1.00 94.12 99 ALA A C 1
ATOM 685 O O . ALA A 1 99 ? -17.315 9.884 6.817 1.00 94.12 99 ALA A O 1
ATOM 686 N N . THR A 1 100 ? -15.655 8.474 6.279 1.00 93.25 100 THR A N 1
ATOM 687 C CA . THR A 1 100 ? -14.708 8.967 7.291 1.00 93.25 100 THR A CA 1
ATOM 688 C C . THR A 1 100 ? -13.287 9.049 6.743 1.00 93.25 100 THR A C 1
ATOM 690 O O . THR A 1 100 ? -12.947 8.395 5.758 1.00 93.25 100 THR A O 1
ATOM 693 N N . ILE A 1 101 ? -12.446 9.848 7.398 1.00 95.62 101 ILE A N 1
ATOM 694 C CA . ILE A 1 101 ? -11.028 9.994 7.068 1.00 95.62 101 ILE A CA 1
ATOM 695 C C . ILE A 1 101 ? -10.212 9.173 8.063 1.00 95.62 101 ILE A C 1
ATOM 697 O O . ILE A 1 101 ? -10.296 9.386 9.272 1.00 95.62 101 ILE A O 1
ATOM 701 N N . ILE A 1 102 ? -9.369 8.277 7.549 1.00 97.19 102 ILE A N 1
ATOM 702 C CA . ILE A 1 102 ? -8.342 7.597 8.341 1.00 97.19 102 ILE A CA 1
ATOM 703 C C . ILE A 1 102 ? -7.032 8.367 8.167 1.00 97.19 102 ILE A C 1
ATOM 705 O O . ILE A 1 102 ? -6.407 8.313 7.111 1.00 97.19 102 ILE A O 1
ATOM 709 N N . SER A 1 103 ? -6.630 9.116 9.194 1.00 97.75 103 SER A N 1
ATOM 710 C CA . SER A 1 103 ? -5.372 9.872 9.191 1.00 97.75 103 SER A CA 1
ATOM 711 C C . SER A 1 103 ? -4.255 9.061 9.841 1.00 97.75 103 SER A C 1
ATOM 713 O O . SER A 1 103 ? -4.465 8.445 10.890 1.00 97.75 103 SER A O 1
ATOM 715 N N . GLY A 1 104 ? -3.061 9.066 9.250 1.00 97.50 104 GLY A N 1
ATOM 716 C CA . GLY A 1 104 ? -1.923 8.321 9.775 1.00 97.50 104 GLY A CA 1
ATOM 717 C C . GLY A 1 104 ? -0.645 8.443 8.959 1.00 97.50 104 GLY A C 1
ATOM 718 O O . GLY A 1 104 ? -0.545 9.242 8.030 1.00 97.50 104 GLY A O 1
ATOM 719 N N . PHE A 1 105 ? 0.336 7.635 9.344 1.00 98.25 105 PHE A N 1
ATOM 720 C CA . PHE A 1 105 ? 1.666 7.575 8.753 1.00 98.25 105 PHE A CA 1
ATOM 721 C C . PHE A 1 105 ? 1.832 6.245 8.025 1.00 98.25 105 PHE A C 1
ATOM 723 O O . PHE A 1 105 ? 1.612 5.189 8.617 1.00 98.25 105 PHE A O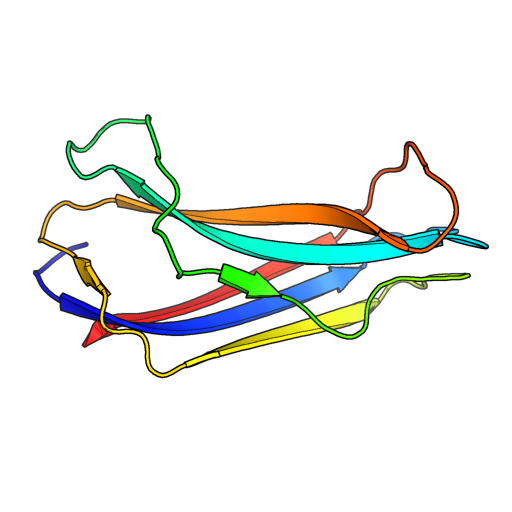 1
ATOM 730 N N . ALA A 1 106 ? 2.233 6.302 6.758 1.00 98.25 106 ALA A N 1
ATOM 731 C CA . ALA A 1 106 ? 2.428 5.133 5.912 1.00 98.25 106 ALA A CA 1
ATOM 732 C C . ALA A 1 106 ? 3.904 4.982 5.527 1.00 98.25 106 ALA A C 1
ATOM 734 O O . ALA A 1 106 ? 4.571 5.966 5.200 1.00 98.25 106 ALA A O 1
ATOM 735 N N . SER A 1 107 ? 4.405 3.751 5.529 1.00 98.44 107 SER A N 1
ATOM 736 C CA . SER A 1 107 ? 5.726 3.404 5.004 1.00 98.44 107 SER A CA 1
ATOM 737 C C . SER A 1 107 ? 5.677 2.058 4.287 1.00 98.44 107 SER A C 1
ATOM 739 O O . SER A 1 107 ? 4.812 1.222 4.551 1.00 98.44 107 SER A O 1
ATOM 741 N N . ALA A 1 108 ? 6.587 1.860 3.337 1.00 98.44 108 ALA A N 1
ATOM 742 C CA . ALA A 1 108 ? 6.678 0.619 2.585 1.00 98.44 108 ALA A CA 1
ATOM 743 C C . ALA A 1 108 ? 8.120 0.321 2.170 1.00 98.44 108 ALA A C 1
ATOM 745 O O . ALA A 1 108 ? 8.924 1.236 1.976 1.00 98.44 108 ALA A O 1
ATOM 746 N N . GLY A 1 109 ? 8.415 -0.965 2.008 1.00 98.38 109 GLY A N 1
ATOM 747 C CA . GLY A 1 109 ? 9.629 -1.484 1.393 1.00 98.38 109 GLY A CA 1
ATOM 748 C C . GLY A 1 109 ? 9.280 -2.273 0.135 1.00 98.38 109 GLY A C 1
ATOM 749 O O . GLY A 1 109 ? 8.275 -2.978 0.107 1.00 98.38 109 GLY A O 1
ATOM 750 N N . VAL A 1 110 ? 10.104 -2.147 -0.904 1.00 98.44 110 VAL A N 1
ATOM 751 C CA . VAL A 1 110 ? 9.985 -2.924 -2.146 1.00 98.44 110 VAL A CA 1
ATOM 752 C C . VAL A 1 110 ? 11.332 -3.588 -2.397 1.00 98.44 110 VAL A C 1
ATOM 754 O O . VAL A 1 110 ? 12.326 -2.892 -2.614 1.00 98.44 110 VAL A O 1
ATOM 757 N N . ASN A 1 111 ? 11.372 -4.917 -2.336 1.00 98.38 111 ASN A N 1
ATOM 758 C CA . ASN A 1 111 ? 12.570 -5.691 -2.630 1.00 98.38 111 ASN A CA 1
ATOM 759 C C . ASN A 1 111 ? 12.710 -5.863 -4.145 1.00 98.38 111 ASN A C 1
ATOM 761 O O . ASN A 1 111 ? 11.793 -6.363 -4.799 1.00 98.38 111 ASN A O 1
ATOM 765 N N . ILE A 1 112 ? 13.844 -5.428 -4.699 1.00 98.06 112 ILE A N 1
ATOM 766 C CA . ILE A 1 112 ? 14.135 -5.477 -6.135 1.00 98.06 112 ILE A CA 1
ATOM 767 C C . ILE A 1 112 ? 15.534 -6.049 -6.323 1.00 98.06 112 ILE A C 1
ATOM 769 O O . ILE A 1 112 ? 16.523 -5.405 -5.957 1.00 98.06 112 ILE A O 1
ATOM 773 N N . ILE A 1 113 ? 15.604 -7.243 -6.909 1.00 96.50 113 ILE A N 1
ATOM 774 C CA . ILE A 1 113 ? 16.865 -7.933 -7.205 1.00 96.50 113 ILE A CA 1
ATOM 775 C C . ILE A 1 113 ? 17.279 -7.713 -8.649 1.00 96.50 113 ILE A C 1
ATOM 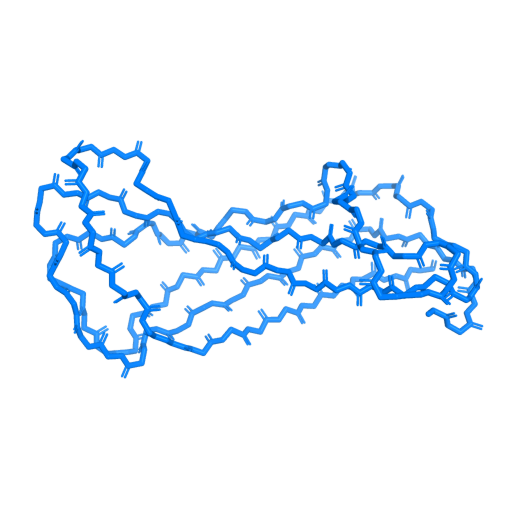777 O O . ILE A 1 113 ? 16.416 -7.708 -9.552 1.00 96.50 113 ILE A O 1
#

Foldseek 3Di:
DQFKWWWFKKKKKWFFAAKDAQEQWWKKKKKFKWKDLPPDPDTDTDPQRMWTWDDTDHGTGHGGDMTIGMRGGGGHIDGHPMDMDIDMDMDTPDGDDDDDDGDTDMDMDIDID

Sequence (113 aa):
MPRDGVITDIAAFFSVGAAVSLIGSTVTISAQLYQSTTPDNTFAPIPGAVVTLAPGLTGLVSIGTVASGETNGLNIPVTAGTRLLMVFSAAVTAGLDIATIISGFASAGVNII

pLDDT: mean 97.46, std 2.07, range [81.81, 98.81]